Protein AF-A0A2D6XL95-F1 (afdb_monomer_lite)

Structure (mmCIF, N/CA/C/O backbone):
data_AF-A0A2D6XL95-F1
#
_entry.id   AF-A0A2D6XL95-F1
#
loop_
_atom_site.group_PDB
_atom_site.id
_atom_site.type_symbol
_atom_site.label_atom_id
_atom_site.label_alt_id
_atom_site.label_comp_id
_atom_site.label_asym_id
_atom_site.label_entity_id
_atom_site.label_seq_id
_atom_site.pdbx_PDB_ins_code
_atom_site.Cartn_x
_atom_site.Cartn_y
_atom_site.Cartn_z
_atom_site.occupancy
_atom_site.B_iso_or_equiv
_atom_site.auth_seq_id
_atom_site.auth_comp_id
_atom_site.auth_asym_id
_atom_site.auth_atom_id
_atom_site.pdbx_PDB_model_num
ATOM 1 N N . MET A 1 1 ? -21.983 23.650 -2.199 1.00 37.12 1 MET A N 1
ATOM 2 C CA . MET A 1 1 ? -20.592 23.465 -1.737 1.00 37.12 1 MET A CA 1
ATOM 3 C C . MET A 1 1 ? -20.323 21.972 -1.745 1.00 37.12 1 MET A C 1
ATOM 5 O O . MET A 1 1 ? -20.862 21.277 -0.895 1.00 37.12 1 MET A O 1
ATOM 9 N N . ALA A 1 2 ? -19.634 21.457 -2.764 1.00 37.34 2 ALA A N 1
ATOM 10 C CA . ALA A 1 2 ? -19.288 20.041 -2.801 1.00 37.34 2 ALA A CA 1
ATOM 11 C C . ALA A 1 2 ? -18.207 19.798 -1.740 1.00 37.34 2 ALA A C 1
ATOM 13 O O . ALA A 1 2 ? -17.108 20.336 -1.847 1.00 37.34 2 ALA A O 1
ATOM 14 N N . LYS A 1 3 ? -18.538 19.049 -0.683 1.00 37.91 3 LYS A N 1
ATOM 15 C CA . LYS A 1 3 ? -17.520 18.378 0.128 1.0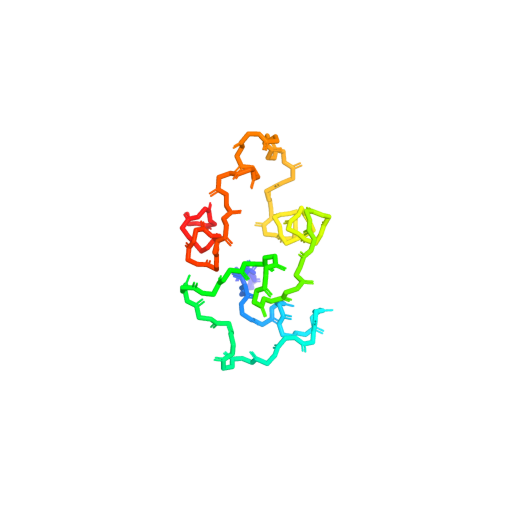0 37.91 3 LYS A CA 1
ATOM 16 C C . LYS A 1 3 ? -16.877 17.370 -0.816 1.00 37.91 3 LYS A C 1
ATOM 18 O O . LYS A 1 3 ? -17.514 16.372 -1.138 1.00 37.91 3 LYS A O 1
ATOM 23 N N . SER A 1 4 ? -15.678 17.652 -1.314 1.00 40.72 4 SER A N 1
ATOM 24 C CA . SER A 1 4 ? -14.871 16.617 -1.949 1.00 40.72 4 SER A CA 1
ATOM 25 C C . SER A 1 4 ? -14.560 15.587 -0.871 1.00 40.72 4 SER A C 1
ATOM 27 O O . SER A 1 4 ? -13.691 15.802 -0.029 1.00 40.72 4 SER A O 1
ATOM 29 N N . THR A 1 5 ? -15.341 14.511 -0.836 1.00 48.62 5 THR A N 1
ATOM 30 C CA . THR A 1 5 ? -15.002 13.284 -0.124 1.00 48.62 5 THR A CA 1
ATOM 31 C C . THR A 1 5 ? -13.794 12.715 -0.856 1.00 48.62 5 THR A C 1
ATOM 33 O O . THR A 1 5 ? -13.949 11.960 -1.812 1.00 48.62 5 THR A O 1
ATOM 36 N N . ASN A 1 6 ? -12.597 13.184 -0.503 1.00 53.16 6 ASN A N 1
ATOM 37 C CA . ASN A 1 6 ? -11.350 12.666 -1.051 1.00 53.16 6 ASN A CA 1
ATOM 38 C C . ASN A 1 6 ? -11.192 11.247 -0.496 1.00 53.16 6 ASN A C 1
ATOM 40 O O . ASN A 1 6 ? -10.637 11.046 0.578 1.00 53.16 6 ASN A O 1
ATOM 44 N N . THR A 1 7 ? -11.806 10.284 -1.177 1.00 70.19 7 THR A N 1
ATOM 45 C CA . THR A 1 7 ? -11.642 8.864 -0.880 1.00 70.19 7 THR A CA 1
ATOM 46 C C . THR A 1 7 ? -10.256 8.516 -1.394 1.00 70.19 7 THR A C 1
ATOM 48 O O . THR A 1 7 ? -9.981 8.724 -2.574 1.00 70.19 7 THR A O 1
ATOM 51 N N . PHE A 1 8 ? -9.357 8.105 -0.506 1.00 85.62 8 PHE A N 1
ATOM 52 C CA . PHE A 1 8 ? -8.013 7.708 -0.899 1.00 85.62 8 PHE A CA 1
ATOM 53 C C . PHE A 1 8 ? -8.103 6.463 -1.792 1.00 85.62 8 PHE A C 1
ATOM 55 O O . PHE A 1 8 ? -8.520 5.402 -1.333 1.00 85.62 8 PHE A O 1
ATOM 62 N N . ASP A 1 9 ? -7.751 6.600 -3.072 1.00 91.00 9 ASP A N 1
ATOM 63 C CA . ASP A 1 9 ? -7.653 5.469 -3.994 1.00 91.00 9 ASP A CA 1
ATOM 64 C C . ASP A 1 9 ? -6.226 4.913 -3.943 1.00 91.00 9 ASP A C 1
ATOM 66 O O . ASP A 1 9 ? -5.292 5.467 -4.530 1.00 91.00 9 ASP A O 1
ATOM 70 N N . LEU A 1 10 ? -6.055 3.813 -3.205 1.00 91.69 10 LEU A N 1
ATOM 71 C CA . LEU A 1 10 ? -4.767 3.140 -3.047 1.00 91.69 10 LEU A CA 1
ATOM 72 C C . LEU A 1 10 ? -4.175 2.718 -4.396 1.00 91.69 10 LEU A C 1
ATOM 74 O O . LEU A 1 10 ? -2.964 2.812 -4.605 1.00 91.69 10 LEU A O 1
ATOM 78 N N . LYS A 1 11 ? -5.018 2.241 -5.314 1.00 93.25 11 LYS A N 1
ATOM 79 C CA . LYS A 1 11 ? -4.568 1.689 -6.589 1.00 93.25 11 LYS A CA 1
ATOM 80 C C . LYS A 1 11 ? -4.070 2.795 -7.509 1.00 93.25 11 LYS A C 1
ATOM 82 O O . LYS A 1 11 ? -3.017 2.638 -8.129 1.00 93.25 11 LYS A O 1
ATOM 87 N N . GLU A 1 12 ? -4.782 3.915 -7.548 1.00 93.69 12 GLU A N 1
ATOM 88 C CA . GLU A 1 12 ? -4.349 5.109 -8.272 1.00 93.69 12 GLU A CA 1
ATOM 89 C C . GLU A 1 12 ? -3.082 5.702 -7.646 1.00 93.69 12 GLU A C 1
ATOM 91 O O . GLU A 1 12 ? -2.107 5.942 -8.359 1.00 93.69 12 GLU A O 1
ATOM 96 N N . TYR A 1 13 ? -3.015 5.805 -6.313 1.00 94.25 13 TYR A N 1
ATOM 97 C CA . TYR A 1 13 ? -1.821 6.297 -5.624 1.00 94.25 13 TYR A CA 1
ATOM 98 C C . TYR A 1 13 ? -0.576 5.459 -5.945 1.00 94.25 13 TYR A C 1
ATOM 100 O O . TYR A 1 13 ? 0.444 6.003 -6.371 1.00 94.25 13 TYR A O 1
ATOM 108 N N . LEU A 1 14 ? -0.641 4.133 -5.784 1.00 94.81 14 LEU A N 1
ATOM 109 C CA . LEU A 1 14 ? 0.496 3.245 -6.051 1.00 94.81 14 LEU A CA 1
ATOM 110 C C . LEU A 1 14 ? 0.923 3.286 -7.526 1.00 94.81 14 LEU A C 1
ATOM 112 O O . LEU A 1 14 ? 2.117 3.285 -7.836 1.00 94.81 14 LEU A O 1
ATOM 116 N N . SER A 1 15 ? -0.038 3.381 -8.441 1.00 95.81 15 SER A N 1
ATOM 117 C CA . SER A 1 15 ? 0.242 3.486 -9.870 1.00 95.81 15 SER A CA 1
ATOM 118 C C . SER A 1 15 ? 0.915 4.799 -10.250 1.00 95.81 15 SER A C 1
ATOM 120 O O . SER A 1 15 ? 1.960 4.804 -10.905 1.00 95.81 15 SER A O 1
ATOM 122 N N . GLU A 1 16 ? 0.372 5.930 -9.813 1.00 94.38 16 GLU A N 1
ATOM 123 C CA . GLU A 1 16 ? 0.894 7.235 -10.203 1.00 94.38 16 GLU A CA 1
ATOM 124 C C . GLU A 1 16 ? 2.203 7.563 -9.486 1.00 94.38 16 GLU A C 1
ATOM 126 O O . GLU A 1 16 ? 3.179 7.986 -10.121 1.00 94.38 16 GLU A O 1
ATOM 131 N N . ARG A 1 17 ? 2.241 7.344 -8.166 1.00 93.62 17 ARG A N 1
ATOM 132 C CA . ARG A 1 17 ? 3.361 7.741 -7.310 1.00 93.62 17 ARG A CA 1
ATOM 133 C C . ARG A 1 17 ? 4.541 6.786 -7.417 1.00 93.62 17 ARG A C 1
ATOM 135 O O . ARG A 1 17 ? 5.676 7.255 -7.508 1.00 93.62 17 ARG A O 1
ATOM 142 N N . HIS A 1 18 ? 4.277 5.481 -7.436 1.00 93.12 18 HIS A N 1
ATOM 143 C CA . HIS A 1 18 ? 5.314 4.443 -7.439 1.00 93.12 18 HIS A CA 1
ATOM 144 C C . HIS A 1 18 ? 5.499 3.784 -8.812 1.00 93.12 18 HIS A C 1
ATOM 146 O O . HIS A 1 18 ? 6.357 2.917 -8.958 1.00 93.12 18 HIS A O 1
ATOM 152 N N . ARG A 1 19 ? 4.752 4.220 -9.841 1.00 94.50 19 ARG A N 1
ATOM 153 C CA . ARG A 1 19 ? 4.824 3.678 -11.213 1.00 94.50 19 ARG A CA 1
ATOM 154 C C . ARG A 1 19 ? 4.545 2.175 -11.272 1.00 94.50 19 ARG A C 1
ATOM 156 O O . ARG A 1 19 ? 5.070 1.484 -12.144 1.00 94.50 19 ARG A O 1
ATOM 163 N N . ILE A 1 20 ? 3.706 1.681 -10.360 1.00 95.94 20 ILE A N 1
ATOM 164 C CA . ILE A 1 20 ? 3.328 0.271 -10.290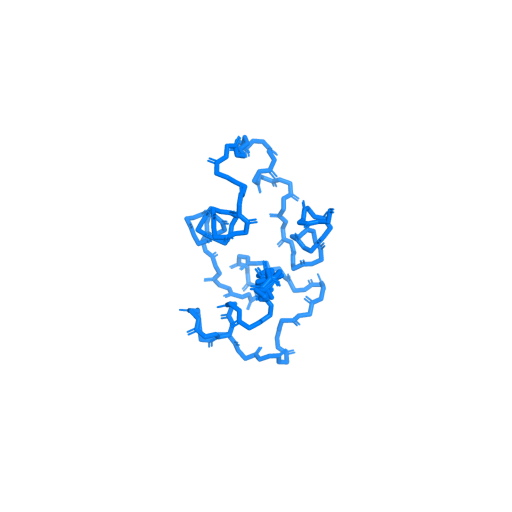 1.00 95.94 20 ILE A CA 1
ATOM 165 C C . ILE A 1 20 ? 2.180 0.003 -11.280 1.00 95.94 20 ILE A C 1
ATOM 167 O O . ILE A 1 20 ? 1.118 0.612 -11.176 1.00 95.94 20 ILE A O 1
ATOM 171 N N . PRO A 1 21 ? 2.333 -0.929 -12.235 1.00 95.62 21 PRO A N 1
ATOM 172 C CA . PRO A 1 21 ? 1.252 -1.302 -13.141 1.00 95.62 21 PRO A CA 1
ATOM 173 C C . PRO A 1 21 ? -0.015 -1.775 -12.405 1.00 95.62 21 PRO A C 1
ATOM 175 O O . PRO A 1 21 ? 0.053 -2.625 -11.518 1.00 95.62 21 PRO A O 1
ATOM 178 N N . HIS A 1 22 ? -1.196 -1.303 -12.825 1.00 94.19 22 HIS A N 1
ATOM 179 C CA . HIS A 1 22 ? -2.485 -1.635 -12.183 1.00 94.19 22 HIS A CA 1
ATOM 180 C C . HIS A 1 22 ? -2.773 -3.141 -12.101 1.00 94.19 22 HIS A C 1
ATOM 182 O O . HIS A 1 22 ? -3.520 -3.576 -11.224 1.00 94.19 22 HIS A O 1
ATOM 188 N N . ASN A 1 23 ? -2.229 -3.935 -13.024 1.00 95.25 23 ASN A N 1
ATOM 189 C CA . ASN A 1 23 ? -2.393 -5.387 -13.050 1.00 95.25 23 ASN A CA 1
ATOM 190 C C . ASN A 1 23 ? -1.544 -6.115 -11.996 1.00 95.25 23 ASN A C 1
ATOM 192 O O . ASN A 1 23 ? -1.804 -7.286 -11.747 1.00 95.25 23 ASN A O 1
ATOM 196 N N . LEU A 1 24 ? -0.549 -5.449 -11.402 1.00 96.12 24 LEU A N 1
ATOM 197 C CA . LEU A 1 24 ? 0.243 -5.981 -10.289 1.00 96.12 24 LEU A CA 1
ATOM 198 C C . LEU A 1 24 ? -0.329 -5.574 -8.925 1.00 96.12 24 LEU A C 1
ATOM 200 O O . LEU A 1 24 ? -0.072 -6.247 -7.935 1.00 96.12 24 LEU A O 1
ATOM 204 N N . ILE A 1 25 ? -1.138 -4.511 -8.870 1.00 96.50 25 ILE A N 1
ATOM 205 C CA . ILE A 1 25 ? -1.825 -4.065 -7.650 1.00 96.50 25 ILE A CA 1
ATOM 206 C C . ILE A 1 25 ? -3.072 -4.936 -7.444 1.00 96.50 25 ILE A C 1
ATOM 208 O O . ILE A 1 25 ? -4.185 -4.585 -7.865 1.00 96.50 25 ILE A O 1
ATOM 212 N N . VAL A 1 26 ? -2.846 -6.111 -6.860 1.00 97.06 26 VAL A N 1
ATOM 213 C CA . VAL A 1 26 ? -3.854 -7.117 -6.496 1.00 97.06 26 VAL A CA 1
ATOM 214 C C . VAL A 1 26 ? -3.715 -7.479 -5.013 1.00 97.06 26 VAL A C 1
ATOM 216 O O . VAL A 1 26 ? -2.597 -7.383 -4.505 1.00 97.06 26 VAL A O 1
ATOM 219 N N . PRO A 1 27 ? -4.789 -7.898 -4.317 1.00 97.06 27 PRO A N 1
ATOM 220 C CA . PRO A 1 27 ? -4.779 -8.093 -2.864 1.00 97.06 27 PRO A CA 1
ATOM 221 C C . PRO A 1 27 ? -3.663 -9.008 -2.347 1.00 97.06 27 PRO A C 1
ATOM 223 O O . PRO A 1 27 ? -3.097 -8.756 -1.290 1.00 97.06 27 PRO A O 1
ATOM 226 N N . GLU A 1 28 ? -3.308 -10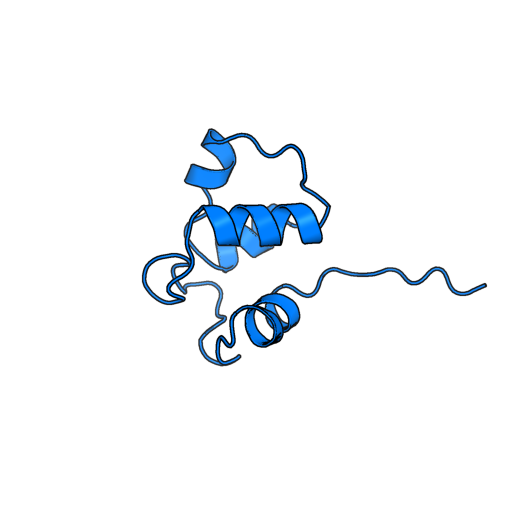.046 -3.100 1.00 97.75 28 GLU A N 1
ATOM 227 C CA . GLU A 1 28 ? -2.296 -11.030 -2.716 1.00 97.75 28 GLU A CA 1
ATOM 228 C C . GLU A 1 28 ? -0.853 -10.545 -2.928 1.00 97.75 28 GLU A C 1
ATOM 230 O O . GLU A 1 28 ? 0.078 -11.178 -2.429 1.00 97.75 28 GLU A O 1
ATOM 235 N N . ALA A 1 29 ? -0.647 -9.447 -3.664 1.00 97.69 29 ALA A N 1
ATOM 236 C CA . ALA A 1 29 ? 0.685 -8.946 -3.979 1.00 97.69 29 ALA A CA 1
ATOM 237 C C . ALA A 1 29 ? 1.391 -8.456 -2.713 1.00 97.69 29 ALA A C 1
ATOM 239 O O . ALA A 1 29 ? 0.878 -7.607 -1.978 1.00 97.69 29 ALA A O 1
ATOM 240 N N . ASN A 1 30 ? 2.599 -8.963 -2.475 1.00 97.69 30 ASN A N 1
ATOM 241 C CA . ASN A 1 30 ? 3.442 -8.514 -1.383 1.00 97.69 30 ASN A CA 1
ATOM 242 C C . ASN A 1 30 ? 3.986 -7.109 -1.673 1.00 97.69 30 ASN A C 1
ATOM 244 O O . ASN A 1 30 ? 4.641 -6.885 -2.694 1.00 97.69 30 ASN A O 1
ATOM 248 N N . LEU A 1 31 ? 3.774 -6.172 -0.747 1.00 96.50 31 LEU A N 1
ATOM 249 C CA . LEU A 1 31 ? 4.189 -4.776 -0.901 1.00 96.50 31 LEU A CA 1
ATOM 250 C C . LEU A 1 31 ? 5.701 -4.656 -1.122 1.00 96.50 31 LEU A C 1
ATOM 252 O O . LEU A 1 31 ? 6.145 -3.888 -1.968 1.00 96.50 31 LEU A O 1
ATOM 256 N N . PHE A 1 32 ? 6.495 -5.437 -0.393 1.00 95.44 32 PHE A N 1
ATOM 257 C CA . PHE A 1 32 ? 7.951 -5.310 -0.393 1.00 95.44 32 PHE A CA 1
ATOM 258 C C . PHE A 1 32 ? 8.615 -6.140 -1.488 1.00 95.44 32 PHE A C 1
ATOM 260 O O . PHE A 1 32 ? 9.574 -5.695 -2.107 1.00 95.44 32 PHE A O 1
ATOM 267 N N . HIS A 1 33 ? 8.120 -7.354 -1.720 1.00 96.19 33 HIS A N 1
ATOM 268 C CA . HIS A 1 33 ? 8.736 -8.289 -2.655 1.00 96.19 33 HIS A CA 1
ATOM 269 C C . HIS A 1 33 ? 8.190 -8.146 -4.079 1.00 96.19 33 HIS A C 1
ATOM 271 O O . HIS A 1 33 ? 8.970 -8.093 -5.026 1.00 96.19 33 HIS A O 1
ATOM 277 N N . ASP A 1 34 ? 6.868 -8.047 -4.237 1.00 96.94 34 ASP A N 1
ATOM 278 C CA . ASP A 1 34 ? 6.238 -8.061 -5.562 1.00 96.94 34 ASP A CA 1
ATOM 279 C C . ASP A 1 34 ? 6.090 -6.645 -6.122 1.00 96.94 34 ASP A C 1
ATOM 281 O O . ASP A 1 34 ? 6.292 -6.419 -7.315 1.00 96.94 34 ASP A O 1
ATOM 285 N N . LEU A 1 35 ? 5.771 -5.680 -5.254 1.00 96.06 35 LEU A N 1
ATOM 286 C CA . LEU A 1 35 ? 5.629 -4.270 -5.630 1.00 96.06 35 LEU A CA 1
ATOM 287 C C . LEU A 1 35 ? 6.899 -3.443 -5.397 1.00 96.06 35 LEU A C 1
ATOM 289 O O . LEU A 1 35 ? 6.939 -2.273 -5.773 1.00 96.06 35 LEU A O 1
ATOM 293 N N . ASN A 1 36 ? 7.936 -4.053 -4.813 1.00 95.69 36 ASN A N 1
ATOM 294 C CA . ASN A 1 36 ? 9.230 -3.428 -4.534 1.00 95.69 36 ASN A CA 1
ATOM 295 C C . ASN A 1 36 ? 9.117 -2.101 -3.752 1.00 95.69 36 ASN A C 1
ATOM 297 O O . ASN A 1 36 ? 9.886 -1.165 -3.979 1.00 95.69 36 ASN A O 1
ATOM 301 N N . LEU A 1 37 ? 8.140 -2.013 -2.845 1.00 95.25 37 LEU A N 1
ATOM 302 C CA . LEU A 1 37 ? 7.994 -0.901 -1.912 1.00 95.25 37 LEU A CA 1
ATOM 303 C C . LEU A 1 37 ? 8.923 -1.086 -0.713 1.00 95.25 37 LEU A C 1
ATOM 305 O O . LEU A 1 37 ? 9.304 -2.194 -0.340 1.00 95.25 37 LEU A O 1
ATOM 309 N N . THR A 1 38 ? 9.257 0.019 -0.065 1.00 94.00 38 THR A N 1
ATOM 310 C CA . THR A 1 38 ? 9.991 0.035 1.200 1.00 94.00 38 THR A CA 1
ATOM 311 C C . THR A 1 38 ? 9.058 0.340 2.373 1.00 94.00 38 THR A C 1
ATOM 313 O O . THR A 1 38 ? 7.931 0.804 2.199 1.00 94.00 38 THR A O 1
ATOM 316 N N . GLU A 1 39 ? 9.531 0.139 3.608 1.00 91.50 39 GLU A N 1
ATOM 317 C CA . GLU A 1 39 ? 8.792 0.593 4.799 1.00 91.50 39 GLU A CA 1
ATOM 318 C C . GLU A 1 39 ? 8.558 2.112 4.797 1.00 91.50 39 GLU A C 1
ATOM 320 O O . GLU A 1 39 ? 7.564 2.586 5.346 1.00 91.50 39 GLU A O 1
ATOM 325 N N . TYR A 1 40 ? 9.453 2.882 4.166 1.00 91.50 40 TYR A N 1
ATOM 326 C CA . TYR A 1 40 ? 9.267 4.318 3.982 1.00 91.50 40 TYR A CA 1
ATOM 327 C C . TYR A 1 40 ? 8.090 4.613 3.045 1.00 91.50 40 TYR A C 1
ATOM 329 O O . TYR A 1 40 ? 7.246 5.442 3.377 1.00 91.50 40 TYR A O 1
ATOM 337 N N . ASP A 1 41 ? 7.987 3.896 1.924 1.00 93.69 41 ASP A N 1
ATOM 338 C CA . ASP A 1 41 ? 6.873 4.048 0.982 1.00 93.69 41 ASP A CA 1
ATOM 339 C C . ASP A 1 41 ? 5.533 3.692 1.632 1.00 93.69 41 ASP A C 1
ATOM 341 O O . ASP A 1 41 ? 4.565 4.437 1.501 1.00 93.69 41 ASP A O 1
ATOM 345 N N . LEU A 1 42 ? 5.488 2.606 2.410 1.00 93.50 42 LEU A N 1
ATOM 346 C CA . LEU A 1 42 ? 4.294 2.222 3.165 1.00 93.50 42 LEU A CA 1
ATOM 347 C C . LEU A 1 42 ? 3.864 3.324 4.146 1.00 93.50 42 LEU A C 1
ATOM 349 O O . LEU A 1 42 ? 2.686 3.667 4.206 1.00 93.50 42 LEU A O 1
ATOM 353 N N . LYS A 1 43 ? 4.805 3.943 4.869 1.00 91.88 43 LYS A N 1
ATOM 354 C CA . LYS A 1 43 ? 4.489 5.083 5.748 1.00 91.88 43 LYS A CA 1
ATOM 355 C C . LYS A 1 43 ? 3.923 6.276 4.974 1.00 91.88 43 LYS A C 1
ATOM 357 O O . LYS A 1 43 ? 3.003 6.918 5.464 1.00 91.88 43 LYS A O 1
ATOM 362 N N . GLN A 1 44 ? 4.433 6.556 3.774 1.00 92.12 44 GLN A N 1
ATOM 363 C CA . GLN A 1 44 ? 3.917 7.635 2.921 1.00 92.12 44 GLN A CA 1
ATOM 364 C C . GLN A 1 44 ? 2.503 7.350 2.405 1.00 92.12 44 GLN A C 1
ATOM 366 O O . GLN A 1 44 ? 1.678 8.260 2.363 1.00 92.12 44 GLN A O 1
ATOM 371 N N . VAL A 1 45 ? 2.205 6.094 2.059 1.00 93.25 45 VAL A N 1
ATOM 372 C CA . VAL A 1 45 ? 0.847 5.670 1.692 1.00 93.25 45 VAL A CA 1
ATOM 373 C C . VAL A 1 45 ? -0.119 5.913 2.851 1.00 93.25 45 VAL A C 1
ATOM 375 O O . VAL A 1 45 ? -1.159 6.538 2.663 1.00 93.25 45 VAL A O 1
ATOM 378 N N . LEU A 1 46 ? 0.246 5.461 4.052 1.00 92.69 46 LEU A N 1
ATOM 379 C CA . LEU A 1 46 ? -0.571 5.609 5.255 1.00 92.69 46 LEU A CA 1
ATOM 380 C C . LEU A 1 46 ? -0.792 7.085 5.607 1.00 92.69 46 LEU A C 1
ATOM 382 O O . LEU A 1 46 ? -1.928 7.510 5.788 1.00 92.69 46 LEU A O 1
ATOM 386 N N . GLU A 1 47 ? 0.264 7.899 5.606 1.00 91.31 47 GLU A N 1
ATOM 387 C CA . GLU A 1 47 ? 0.164 9.344 5.837 1.00 91.31 47 GLU A CA 1
ATOM 388 C C . GLU A 1 47 ? -0.770 10.023 4.822 1.00 91.31 47 GLU A C 1
ATOM 390 O O . GLU A 1 47 ? -1.638 10.808 5.210 1.00 91.31 47 GLU A O 1
ATOM 395 N N . GLN A 1 48 ? -0.658 9.672 3.535 1.00 90.88 48 GLN A N 1
ATOM 396 C CA . GLN A 1 48 ? -1.527 10.205 2.484 1.00 90.88 48 GLN A CA 1
ATOM 397 C C . GLN A 1 48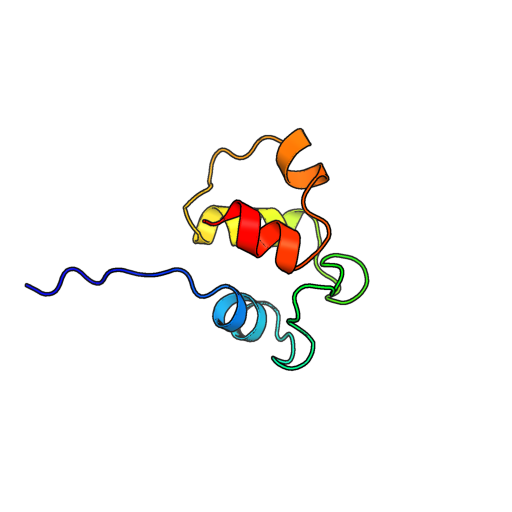 ? -2.991 9.772 2.649 1.00 90.88 48 GLN A C 1
ATOM 399 O O . GLN A 1 48 ? -3.899 10.526 2.288 1.00 90.88 48 GLN A O 1
ATOM 404 N N . ALA A 1 49 ? -3.220 8.581 3.197 1.00 90.19 49 ALA A N 1
ATOM 405 C CA . ALA A 1 49 ? -4.546 8.077 3.521 1.00 90.19 49 ALA A CA 1
ATOM 406 C C . ALA A 1 49 ? -5.131 8.675 4.819 1.00 90.19 49 ALA A C 1
ATOM 408 O O . ALA A 1 49 ? -6.301 8.452 5.115 1.00 90.19 49 ALA A O 1
ATOM 409 N N . GLY A 1 50 ? -4.356 9.477 5.564 1.00 89.56 50 GLY A N 1
ATOM 410 C CA . GLY A 1 50 ? -4.766 10.119 6.821 1.00 89.56 50 GLY A CA 1
ATOM 411 C C . GLY A 1 50 ? -4.238 9.441 8.091 1.00 89.56 50 GLY A C 1
ATOM 412 O O . GLY A 1 50 ? -4.455 9.946 9.193 1.00 89.56 50 GLY A O 1
ATOM 413 N N . GLU A 1 51 ? -3.479 8.357 7.951 1.00 87.75 51 GLU A N 1
ATOM 414 C CA . GLU A 1 51 ? -2.976 7.492 9.023 1.00 87.75 51 GLU A CA 1
ATOM 415 C C . GLU A 1 51 ? -1.571 7.915 9.492 1.00 87.75 51 GLU A C 1
ATOM 417 O O . GLU A 1 51 ? -0.606 7.151 9.487 1.00 87.75 51 GLU A O 1
ATOM 422 N N . ALA A 1 52 ? -1.435 9.177 9.908 1.00 80.06 52 ALA A N 1
ATOM 423 C CA . ALA A 1 52 ? -0.139 9.774 10.257 1.00 80.06 52 ALA A CA 1
ATOM 424 C C . ALA A 1 52 ? 0.491 9.250 11.571 1.00 80.06 52 ALA A C 1
ATOM 426 O O . ALA A 1 52 ? 1.665 9.510 11.830 1.00 80.06 52 ALA A O 1
ATOM 427 N N . HIS A 1 53 ? -0.265 8.535 12.415 1.00 82.50 53 HIS A N 1
ATOM 428 C CA . HIS A 1 53 ? 0.171 8.097 13.756 1.00 82.50 53 HIS A CA 1
ATOM 429 C C . HIS A 1 53 ? 0.241 6.572 13.921 1.00 82.50 53 HIS A C 1
ATOM 431 O O . HIS A 1 53 ? 0.163 6.063 15.038 1.00 82.50 53 HIS A O 1
ATOM 437 N N . VAL A 1 54 ? 0.407 5.846 12.818 1.00 84.69 54 VAL A N 1
ATOM 438 C CA . VAL A 1 54 ? 0.553 4.388 12.824 1.00 84.69 54 VAL A CA 1
ATOM 439 C C . VAL A 1 54 ? 1.758 3.932 13.654 1.00 84.69 54 VAL A C 1
ATOM 441 O O . VAL A 1 54 ? 2.869 4.457 13.519 1.00 84.69 54 VAL A O 1
ATOM 444 N N . SER A 1 55 ? 1.557 2.914 14.495 1.00 88.38 55 SER A N 1
ATOM 445 C CA . SER A 1 55 ? 2.643 2.309 15.270 1.00 88.38 55 SER A CA 1
ATOM 446 C C . SER A 1 55 ? 3.533 1.409 14.404 1.00 88.38 55 SER A C 1
ATOM 448 O O . SER A 1 55 ? 3.076 0.787 13.446 1.00 88.38 55 SER A O 1
ATOM 450 N N . GLU A 1 56 ? 4.820 1.268 14.749 1.00 87.19 56 GLU A N 1
ATOM 451 C CA . GLU A 1 56 ? 5.720 0.369 14.001 1.00 87.19 56 GLU A CA 1
ATOM 452 C C . GLU A 1 56 ? 5.230 -1.085 13.978 1.00 87.19 56 GLU A C 1
ATOM 454 O O . GLU A 1 56 ? 5.423 -1.790 12.988 1.00 87.19 56 GLU A O 1
ATOM 459 N N . ASP A 1 57 ? 4.581 -1.538 15.051 1.00 88.75 57 ASP A N 1
ATOM 460 C CA . ASP A 1 57 ? 4.044 -2.896 15.131 1.00 88.75 57 ASP A CA 1
ATOM 461 C C . ASP A 1 57 ? 2.839 -3.103 14.208 1.00 88.75 57 ASP A C 1
ATOM 463 O O . ASP A 1 57 ? 2.623 -4.219 13.736 1.00 88.75 57 ASP A O 1
ATOM 467 N N . GLU A 1 58 ? 2.077 -2.051 13.906 1.00 88.81 58 GLU A N 1
ATOM 468 C CA . GLU A 1 58 ? 1.021 -2.088 12.891 1.00 88.81 58 GLU A CA 1
ATOM 469 C C . GLU A 1 58 ? 1.606 -2.098 11.482 1.00 88.81 58 GLU A C 1
ATOM 471 O O . GLU A 1 58 ? 1.245 -2.976 10.700 1.00 88.81 58 GLU A O 1
ATOM 476 N N . VAL A 1 59 ? 2.598 -1.243 11.190 1.00 87.69 59 VAL A N 1
ATOM 477 C CA . VAL A 1 59 ? 3.329 -1.274 9.903 1.00 87.69 59 VAL A CA 1
ATOM 478 C C . VAL A 1 59 ? 3.867 -2.676 9.624 1.00 87.69 59 VAL A C 1
ATOM 480 O O . VAL A 1 59 ? 3.744 -3.192 8.516 1.00 87.69 59 VAL A O 1
ATOM 483 N N . ARG A 1 60 ? 4.439 -3.337 10.640 1.00 88.88 60 ARG A N 1
ATOM 484 C CA . ARG A 1 60 ? 5.007 -4.684 10.494 1.00 88.88 60 ARG A CA 1
ATOM 485 C C . ARG A 1 60 ? 3.972 -5.746 10.130 1.00 88.88 60 ARG A C 1
ATOM 487 O O . ARG A 1 60 ? 4.378 -6.752 9.546 1.00 88.88 60 ARG A O 1
ATOM 494 N N . LYS A 1 61 ? 2.691 -5.555 10.459 1.00 91.94 61 LYS A N 1
ATOM 495 C CA . LYS A 1 61 ? 1.609 -6.498 10.131 1.00 91.94 61 LYS A CA 1
ATOM 496 C C . LYS A 1 61 ? 1.136 -6.372 8.685 1.00 91.94 61 LYS A C 1
ATOM 498 O O . LYS A 1 61 ? 0.650 -7.355 8.142 1.00 91.94 61 LYS A O 1
ATOM 503 N N . ILE A 1 62 ? 1.320 -5.212 8.058 1.00 95.25 62 ILE A N 1
ATOM 504 C CA . ILE A 1 62 ? 0.903 -4.965 6.678 1.00 95.25 62 ILE A CA 1
ATOM 505 C C . ILE A 1 62 ? 1.970 -5.527 5.732 1.00 95.25 62 ILE A C 1
ATOM 507 O O . ILE A 1 62 ? 3.081 -4.997 5.652 1.00 95.25 62 ILE A O 1
ATOM 511 N N . LYS A 1 63 ? 1.667 -6.627 5.032 1.00 96.44 63 LYS A N 1
ATOM 512 C CA . LYS A 1 63 ? 2.606 -7.283 4.102 1.00 96.44 63 LYS A CA 1
ATOM 513 C C . LYS A 1 63 ? 2.139 -7.256 2.658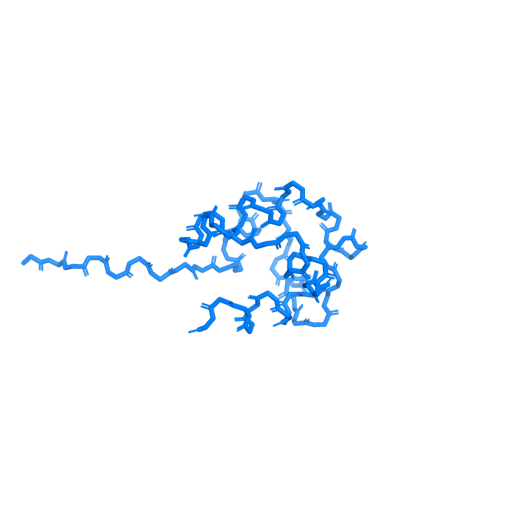 1.00 96.44 63 LYS A C 1
ATOM 515 O O . LYS A 1 63 ? 2.982 -7.259 1.761 1.00 96.44 63 LYS A O 1
ATOM 520 N N . THR A 1 64 ? 0.836 -7.240 2.438 1.00 97.81 64 THR A N 1
ATOM 521 C CA . THR A 1 64 ? 0.211 -7.322 1.119 1.00 97.81 64 THR A CA 1
ATOM 522 C C . THR A 1 64 ? -0.652 -6.100 0.829 1.00 97.81 64 THR A C 1
ATOM 524 O O . THR A 1 64 ? -0.959 -5.314 1.728 1.00 97.81 64 THR A O 1
ATOM 527 N N . VAL A 1 65 ? -1.046 -5.928 -0.434 1.00 96.62 65 VAL A N 1
ATOM 528 C CA . VAL A 1 65 ? -2.031 -4.903 -0.815 1.00 96.62 65 VAL A CA 1
ATOM 529 C C . VAL A 1 65 ? -3.341 -5.118 -0.064 1.00 96.62 65 VAL A C 1
ATOM 531 O O . VAL A 1 65 ? -3.897 -4.153 0.438 1.00 96.62 65 VAL A O 1
ATOM 534 N N . GLY A 1 66 ? -3.796 -6.364 0.086 1.00 96.25 66 GLY A N 1
ATOM 535 C CA . GLY A 1 66 ? -5.024 -6.680 0.813 1.00 96.25 66 GLY A CA 1
ATOM 536 C C . GLY A 1 66 ? -4.941 -6.315 2.294 1.00 96.25 66 GLY A C 1
ATOM 537 O O . GLY A 1 66 ? -5.888 -5.749 2.831 1.00 96.25 66 GLY A O 1
ATOM 538 N N . ASP A 1 67 ? -3.797 -6.554 2.948 1.00 96.06 67 ASP A N 1
ATOM 539 C CA . ASP A 1 67 ? -3.593 -6.106 4.335 1.00 96.06 67 ASP A CA 1
ATOM 540 C C . ASP A 1 67 ? -3.712 -4.581 4.447 1.00 96.06 67 ASP A C 1
ATOM 542 O O . ASP A 1 67 ? -4.277 -4.067 5.410 1.00 96.06 67 ASP A O 1
ATOM 546 N N . LEU A 1 68 ? -3.176 -3.859 3.459 1.00 93.94 68 LEU A N 1
ATOM 547 C CA . LEU A 1 68 ? -3.213 -2.402 3.416 1.00 93.94 68 LEU A CA 1
ATOM 548 C C . LEU A 1 68 ? -4.624 -1.881 3.127 1.00 93.94 68 LEU A C 1
ATOM 550 O O . LEU A 1 68 ? -5.067 -0.948 3.783 1.00 93.94 68 LEU A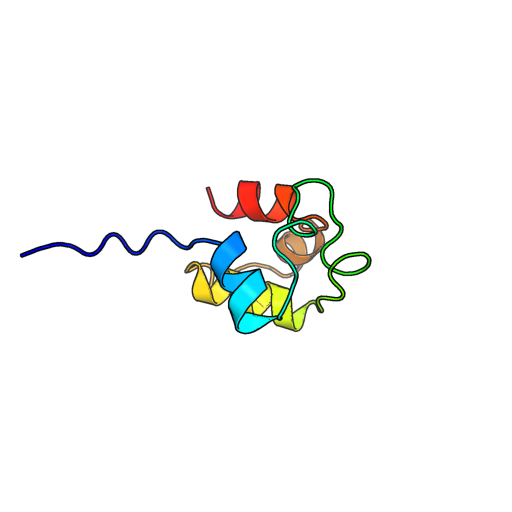 O 1
ATOM 554 N N . GLU A 1 69 ? -5.353 -2.499 2.199 1.00 92.56 69 GLU A N 1
ATOM 555 C CA . GLU A 1 69 ? -6.758 -2.177 1.929 1.00 92.56 69 GLU A CA 1
ATOM 556 C C . GLU A 1 69 ? -7.631 -2.394 3.167 1.00 92.56 69 GLU A C 1
ATOM 558 O O . GLU A 1 69 ? -8.448 -1.536 3.483 1.00 92.56 69 GLU A O 1
ATOM 563 N N . VAL A 1 70 ? -7.436 -3.502 3.891 1.00 92.44 70 VAL A N 1
ATOM 564 C CA . VAL A 1 70 ? -8.145 -3.779 5.151 1.00 92.44 70 VAL A CA 1
ATOM 565 C C . VAL A 1 70 ? -7.769 -2.768 6.231 1.00 92.44 70 VAL A C 1
ATOM 567 O O . VAL A 1 70 ? -8.633 -2.357 6.996 1.00 92.44 70 VAL A O 1
ATOM 570 N N . TYR A 1 71 ? -6.499 -2.363 6.300 1.00 91.44 71 TYR A N 1
ATOM 571 C CA . TYR A 1 71 ? -6.041 -1.369 7.270 1.00 91.44 71 TYR A CA 1
ATOM 572 C C . TYR A 1 71 ? -6.683 0.013 7.048 1.00 91.44 71 TYR A C 1
ATOM 574 O O . TYR A 1 71 ? -6.911 0.741 8.007 1.00 91.44 71 TYR A O 1
ATOM 582 N N . LEU A 1 72 ? -6.974 0.377 5.797 1.00 88.31 72 LEU A N 1
ATOM 583 C CA . LEU A 1 72 ? -7.494 1.695 5.414 1.00 88.31 72 LEU A CA 1
ATOM 584 C C . LEU A 1 72 ? -9.035 1.814 5.441 1.00 88.31 72 LEU A C 1
ATOM 586 O O . LEU A 1 72 ? -9.560 2.858 5.046 1.00 88.31 72 LEU A O 1
ATOM 590 N N . GLN A 1 73 ? -9.758 0.764 5.850 1.00 82.25 73 GLN A N 1
ATOM 591 C CA . GLN A 1 73 ? -11.227 0.744 5.985 1.00 82.25 73 GLN A CA 1
ATOM 592 C C . GLN A 1 73 ? -11.702 1.212 7.362 1.00 82.25 73 GLN A C 1
ATOM 594 O O . GLN A 1 73 ? -12.733 1.926 7.393 1.00 82.25 73 GLN A O 1
#

Radius of gyration: 12.29 Å; chains: 1; bounding box: 31×34×28 Å

Secondary structure (DSSP, 8-state):
---------HHHHHHHHH---TTT--TT-BTTTTS---HHHHHHHHHHHT-TT--HHHHHH--BHHHHHHHT-

Sequence (73 aa):
MAKSTNTFDLKEYLSERHRIPHNLIVPEANLFHDLNLTEYDLKQVLEQAGEAHVSEDEVRKIKTVGDLEVYLQ

Foldseek 3Di:
DDPPPPQQDLLVCLCPVVVFDSVQLDFARFCCPSSVDDLVNVQVSCVVLVNNPDDPVLSVQDTGSNSVVVVSD

pLDDT: mean 88.3, std 14.57, range [37.12, 97.81]